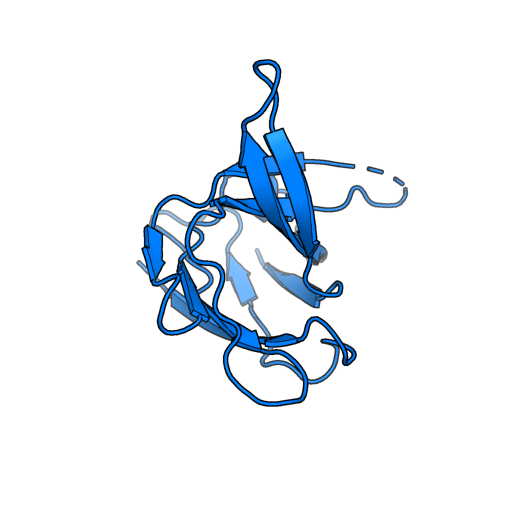Protein 3UH8 (pdb70)

Solvent-accessible surface area: 6724 Å² total; per-residue (Å²): 88,54,108,39,126,5,61,0,8,24,60,83,77,8,126,101,35,46,138,3,110,0,120,60,82,48,146,97,66,4,2,0,34,0,38,0,15,64,118,62,51,87,42,85,1,111,74,26,35,0,21,0,5,17,82,75,110,210,113,22,103,43,66,3,131,60,81,61,18,57,91,0,36,3,84,7,81,12,34,129,71,0,15,130,88,68,18,160,6,60,0,56,0,0,0,31,89,100,132,87,72,60,116,46,88,95,34,35,6,109,54,1,65,3,51,1,70,182

CATH classification: 2.60.40.3350

Organism: NCBI:txid35345

Secondary structure (DSSP, 8-state):
-EEEEEEEESSS-STTS---EEETT-SS-EEEEEEEEETTEE---TT-EEEEEEPPP--EEEE-SEEETTTTEEEEEPPHHHHHS-EEEEEEEEEEEE-SSSEEEEEEPPPEEEEEE-

Radius of gyration: 13.79 Å; Cα contacts (8 Å, |Δi|>4): 291; chains: 1; bounding box: 33×32×41 Å

Sequence (118 aa):
MTEHFITLSTTEPNNNIGIVKLRHADVNSSQAIIVAQIVENGQPKNFEGLQPFFCLMAQEVSEESVVSFDAKNGTLKYVASDNALQFVGRNEAYFSFRKQEGGRWIEQFSTRTFHYIVEK

Foldseek 3Di:
DEEAEWEFEQDDDRAVIDAAEAEQPDPDWYKYKYAYDYPRAGAQLPQWWKWKWWDDDCTDIDTFDDDDNHRRIGIRIQDNVNQVDQFKTKIWMFIWHDDPNDTDTPGITHIDIYHRHD

B-factor: mean 38.16, std 14.84, range [11.94, 120.42]

Nearest PDB structures (foldseek):
  3uh8-assembly1_A  TM=1.009E+00  e=9.555E-26  Lactococcus phage TP901-1
  4v96-assembly1_AH  TM=9.956E-01  e=3.644E-23  Lactococcus phage TP901-1
  4v96-assembly1_AK  TM=9.928E-01  e=2.544E-22  Lactococcus phage TP901-1
  4v96-assembly1_AN  TM=9.852E-01  e=2.143E-22  Lactococcus phage TP901-1
  4v96-assembly1_AE  TM=9.900E-01  e=2.363E-21  Lactococcus phage TP901-1

Structure (mmCIF, N/CA/C/O backbone):
data_3UH8
#
_entry.id   3UH8
#
_cell.length_a   41.060
_cell.length_b   41.060
_cell.length_c   54.780
_cell.angle_alpha   90.00
_cell.angle_beta   90.00
_cell.angle_gamma   120.00
#
_symmetry.space_group_name_H-M   'P 31'
#
loop_
_entity.id
_entity.type
_entity.pdbx_description
1 polymer ORF48
2 water water
#
loop_
_atom_site.group_PDB
_atom_site.id
_atom_site.type_symbol
_atom_site.label_atom_id
_atom_site.label_alt_id
_atom_site.label_comp_id
_atom_site.label_asym_id
_atom_site.label_entity_id
_atom_site.label_seq_id
_atom_site.pdbx_PDB_ins_code
_atom_site.Cartn_x
_atom_site.Cartn_y
_atom_site.Cartn_z
_atom_site.occupancy
_atom_site.B_iso_or_equiv
_atom_site.auth_seq_id
_atom_site.auth_comp_id
_atom_site.auth_asym_id
_atom_site.auth_atom_id
_atom_site.pdbx_PDB_model_num
ATOM 1 N N . MET A 1 1 ? 17.240 3.405 20.329 1.00 31.35 1 MET A N 1
ATOM 2 C CA . MET A 1 1 ? 16.509 4.573 19.858 1.00 31.22 1 MET A CA 1
ATOM 3 C C . MET A 1 1 ? 17.381 5.674 19.284 1.00 34.75 1 MET A C 1
ATOM 4 O O . MET A 1 1 ? 18.577 5.469 19.060 1.00 34.68 1 MET A O 1
ATOM 5 N N . THR A 1 2 ? 16.783 6.856 19.044 1.00 30.56 2 THR A N 1
ATOM 6 C CA . THR A 1 2 ? 17.487 8.012 18.477 1.00 30.05 2 THR A CA 1
ATOM 7 C C . THR A 1 2 ? 17.758 9.113 19.496 1.00 32.69 2 THR A C 1
ATOM 8 O O . THR A 1 2 ? 16.989 9.285 20.444 1.00 32.48 2 THR A O 1
ATOM 12 N N . GLU A 1 3 ? 18.859 9.859 19.290 1.00 28.04 3 GLU A N 1
ATOM 13 C CA . GLU A 1 3 ? 19.274 10.968 20.152 1.00 27.35 3 GLU A CA 1
ATOM 14 C C . GLU A 1 3 ? 19.496 12.252 19.357 1.00 30.72 3 GLU A C 1
ATOM 15 O O . GLU A 1 3 ? 19.978 12.202 18.223 1.00 30.19 3 GLU A O 1
ATOM 21 N N . HIS A 1 4 ? 19.136 13.404 19.956 1.00 26.86 4 HIS A N 1
ATOM 22 C CA . HIS A 1 4 ? 19.268 14.719 19.329 1.00 26.49 4 HIS A CA 1
ATOM 23 C C . HIS A 1 4 ? 20.050 15.682 20.220 1.00 30.45 4 HIS A C 1
ATOM 24 O O . HIS A 1 4 ? 19.525 16.150 21.233 1.00 30.33 4 HIS A O 1
ATOM 31 N N . PHE A 1 5 ? 21.322 15.950 19.856 1.00 26.79 5 PHE A N 1
ATOM 32 C CA . PHE A 1 5 ? 22.206 16.825 20.627 1.00 26.23 5 PHE A CA 1
ATOM 33 C C . PHE A 1 5 ? 22.132 18.296 20.250 1.00 29.37 5 PHE A C 1
ATOM 34 O O . PHE A 1 5 ? 22.317 18.649 19.085 1.00 28.43 5 PHE A O 1
ATOM 42 N N . ILE A 1 6 ? 21.892 19.148 21.263 1.00 26.22 6 ILE A N 1
ATOM 43 C CA . ILE A 1 6 ? 21.804 20.610 21.164 1.00 26.17 6 ILE A CA 1
ATOM 44 C C . ILE A 1 6 ? 22.415 21.281 22.403 1.00 30.98 6 ILE A C 1
ATOM 45 O O . ILE A 1 6 ? 22.444 20.681 23.479 1.00 30.21 6 ILE A O 1
ATOM 50 N N . THR A 1 7 ? 22.886 22.528 22.246 1.00 28.41 7 THR A N 1
ATOM 51 C CA . THR A 1 7 ? 23.456 23.327 23.332 1.00 28.57 7 THR A CA 1
ATOM 52 C C . THR A 1 7 ? 22.460 24.446 23.661 1.00 33.31 7 THR A C 1
ATOM 53 O O . THR A 1 7 ? 22.141 25.256 22.788 1.00 32.65 7 THR A O 1
ATOM 57 N N . LEU A 1 8 ? 21.959 24.476 24.907 1.00 30.42 8 LEU A N 1
ATOM 58 C CA . LEU A 1 8 ? 20.983 25.478 25.335 1.00 30.61 8 LEU A CA 1
ATOM 59 C C . LEU A 1 8 ? 21.543 26.480 26.326 1.00 35.36 8 LEU A C 1
ATOM 60 O O . LEU A 1 8 ? 22.200 26.096 27.294 1.00 34.68 8 LEU A O 1
ATOM 65 N N . SER A 1 9 ? 21.259 27.770 26.085 1.00 32.71 9 SER A N 1
ATOM 66 C CA . SER A 1 9 ? 21.715 28.885 26.907 1.00 33.01 9 SER A CA 1
ATOM 67 C C . SER A 1 9 ? 20.632 29.439 27.839 1.00 37.81 9 SER A C 1
ATOM 68 O O . SER A 1 9 ? 19.440 29.366 27.528 1.00 36.95 9 SER A O 1
ATOM 71 N N . THR A 1 10 ? 21.068 30.003 28.979 1.00 35.35 10 THR A N 1
ATOM 72 C CA . THR A 1 10 ? 20.197 30.628 29.982 1.00 35.72 10 THR A CA 1
ATOM 73 C C . THR A 1 10 ? 20.231 32.151 29.826 1.00 40.58 10 THR A C 1
ATOM 74 O O . THR A 1 10 ? 19.287 32.841 30.216 1.00 39.99 10 THR A O 1
ATOM 78 N N . THR A 1 11 ? 21.335 32.656 29.263 1.00 38.48 11 THR A N 1
ATOM 79 C CA . THR A 1 11 ? 21.576 34.071 29.000 1.00 38.79 11 THR A CA 1
ATOM 80 C C . THR A 1 11 ? 21.163 34.447 27.574 1.00 44.39 11 THR A C 1
ATOM 81 O O . THR A 1 11 ? 20.449 35.429 27.381 1.00 44.26 11 THR A O 1
ATOM 85 N N . GLU A 1 12 ? 21.613 33.686 26.560 1.00 41.62 12 GLU A N 1
ATOM 86 C CA . GLU A 1 12 ? 21.387 33.952 25.130 1.00 41.86 12 GLU A CA 1
ATOM 87 C C . GLU A 1 12 ? 20.144 33.295 24.484 1.00 46.48 12 GLU A C 1
ATOM 88 O O . GLU A 1 12 ? 19.680 32.273 24.971 1.00 46.19 12 GLU A O 1
ATOM 94 N N . PRO A 1 13 ? 19.683 33.787 23.310 1.00 43.63 13 PRO A N 1
ATOM 95 C CA . PRO A 1 13 ? 18.556 33.143 22.628 1.00 43.31 13 PRO A CA 1
ATOM 96 C C . PRO A 1 13 ? 18.916 31.764 22.123 1.00 46.53 13 PRO A C 1
ATOM 97 O O . PRO A 1 13 ? 20.092 31.506 21.796 1.00 46.18 13 PRO A O 1
ATOM 101 N N . ASN A 1 14 ? 17.949 30.821 22.063 1.00 42.52 14 ASN A N 1
ATOM 102 C CA . ASN A 1 14 ? 18.216 29.467 21.596 1.00 42.16 14 ASN A CA 1
ATOM 103 C C . ASN A 1 14 ? 17.689 29.199 20.178 1.00 45.79 14 ASN A C 1
ATOM 104 O O . ASN A 1 14 ? 17.450 28.056 19.827 1.00 45.37 14 ASN A O 1
ATOM 109 N N . ASN A 1 15 ? 17.612 30.256 19.329 1.00 41.94 15 ASN A N 1
ATOM 110 C CA . ASN A 1 15 ? 17.142 30.162 17.935 1.00 41.47 15 ASN A CA 1
ATOM 111 C C . ASN A 1 15 ? 18.194 29.667 16.912 1.00 44.25 15 ASN A C 1
ATOM 112 O O . ASN A 1 15 ? 17.829 29.365 15.772 1.00 43.83 15 ASN A O 1
ATOM 117 N N . ASN A 1 16 ? 19.481 29.604 17.301 1.00 40.22 16 ASN A N 1
ATOM 118 C CA . ASN A 1 16 ? 20.576 29.190 16.416 1.00 39.63 16 ASN A CA 1
ATOM 119 C C . ASN A 1 16 ? 20.962 27.707 16.527 1.00 42.21 16 ASN A C 1
ATOM 120 O O . ASN A 1 16 ? 21.780 27.231 15.735 1.00 41.93 16 ASN A O 1
ATOM 122 N N . ILE A 1 17 ? 20.354 26.978 17.485 1.00 37.64 17 ILE A N 1
ATOM 123 C CA . ILE A 1 17 ? 20.588 25.549 17.766 1.00 36.72 17 ILE A CA 1
ATOM 124 C C . ILE A 1 17 ? 20.309 24.643 16.557 1.00 39.58 17 ILE A C 1
ATOM 125 O O . ILE A 1 17 ? 19.627 25.063 15.617 1.00 39.05 17 ILE A O 1
ATOM 130 N N . GLY A 1 18 ? 20.815 23.409 16.617 1.00 35.63 18 GLY A N 1
ATOM 131 C CA . GLY A 1 18 ? 20.584 22.390 15.597 1.00 34.93 18 GLY A CA 1
ATOM 132 C C . GLY A 1 18 ? 19.114 22.023 15.542 1.00 37.79 18 GLY A C 1
ATOM 133 O O . GLY A 1 18 ? 18.428 22.067 16.568 1.00 37.44 18 GLY A O 1
ATOM 134 N N . ILE A 1 19 ? 18.607 21.714 14.342 1.00 33.27 19 ILE A N 1
ATOM 135 C CA . ILE A 1 19 ? 17.190 21.398 14.161 1.00 32.55 19 ILE A CA 1
ATOM 136 C C . ILE A 1 19 ? 16.834 19.973 14.597 1.00 35.03 19 ILE A C 1
ATOM 137 O O . ILE A 1 19 ? 17.226 19.005 13.943 1.00 34.33 19 ILE A O 1
ATOM 142 N N . VAL A 1 20 ? 16.097 19.864 15.719 1.00 30.93 20 VAL A N 1
ATOM 143 C CA . VAL A 1 20 ? 15.637 18.595 16.288 1.00 30.38 20 VAL A CA 1
ATOM 144 C C . VAL A 1 20 ? 14.362 18.177 15.559 1.00 33.19 20 VAL A C 1
ATOM 145 O O . VAL A 1 20 ? 13.361 18.891 15.622 1.00 32.53 20 VAL A O 1
ATOM 149 N N . LYS A 1 21 ? 14.407 17.029 14.864 1.00 29.48 21 LYS A N 1
ATOM 150 C CA . LYS A 1 21 ? 13.266 16.497 14.118 1.00 29.17 21 LYS A CA 1
ATOM 151 C C . LYS A 1 21 ? 12.820 15.151 14.681 1.00 32.20 21 LYS A C 1
ATOM 152 O O . LYS A 1 21 ? 13.450 14.122 14.420 1.00 32.06 21 LYS A O 1
ATOM 158 N N . LEU A 1 22 ? 11.746 15.172 15.482 1.00 27.80 22 LEU A N 1
ATOM 159 C CA . LEU A 1 22 ? 11.194 13.975 16.117 1.00 27.38 22 LEU A CA 1
ATOM 160 C C . LEU A 1 22 ? 10.094 13.329 15.266 1.00 31.58 22 LEU A C 1
ATOM 161 O O . LEU A 1 22 ? 9.557 13.969 14.360 1.00 30.43 22 LEU A O 1
ATOM 166 N N . ARG A 1 23 ? 9.788 12.049 15.541 1.00 29.37 23 ARG A N 1
ATOM 167 C CA . ARG A 1 23 ? 8.761 11.286 14.831 1.00 29.83 23 ARG A CA 1
ATOM 168 C C . ARG A 1 23 ? 7.599 10.979 15.755 1.00 34.37 23 ARG A C 1
ATOM 169 O O . ARG A 1 23 ? 7.789 10.426 16.839 1.00 33.68 23 ARG A O 1
ATOM 177 N N . HIS A 1 24 ? 6.399 11.368 15.318 1.00 32.11 24 HIS A N 1
ATOM 178 C CA . HIS A 1 24 ? 5.133 11.254 16.036 1.00 32.56 24 HIS A CA 1
ATOM 179 C C . HIS A 1 24 ? 4.744 9.869 16.595 1.00 37.53 24 HIS A C 1
ATOM 180 O O . HIS A 1 24 ? 4.518 9.750 17.803 1.00 37.11 24 HIS A O 1
ATOM 187 N N . ALA A 1 25 ? 4.633 8.847 15.730 1.00 34.86 25 ALA A N 1
ATOM 188 C CA . ALA A 1 25 ? 4.204 7.506 16.141 1.00 35.02 25 ALA A CA 1
ATOM 189 C C . ALA A 1 25 ? 5.339 6.474 16.214 1.00 39.16 25 ALA A C 1
ATOM 190 O O . ALA A 1 25 ? 5.094 5.275 16.038 1.00 39.15 25 ALA A O 1
ATOM 192 N N . ASP A 1 26 ? 6.569 6.938 16.519 1.00 35.27 26 ASP A N 1
ATOM 193 C CA . ASP A 1 26 ? 7.781 6.116 16.611 1.00 34.97 26 ASP A CA 1
ATOM 194 C C . ASP A 1 26 ? 7.651 4.896 17.519 1.00 38.56 26 ASP A C 1
ATOM 195 O O . ASP A 1 26 ? 7.149 4.989 18.640 1.00 38.03 26 ASP A O 1
ATOM 200 N N . VAL A 1 27 ? 8.126 3.753 17.004 1.00 35.22 27 VAL A N 1
ATOM 201 C CA . VAL A 1 27 ? 8.166 2.442 17.652 1.00 34.99 27 VAL A CA 1
ATOM 202 C C . VAL A 1 27 ? 9.235 2.469 18.765 1.00 38.19 27 VAL A C 1
ATOM 203 O O . VAL A 1 27 ? 9.015 1.915 19.847 1.00 38.41 27 VAL A O 1
ATOM 207 N N . ASN A 1 28 ? 10.376 3.134 18.493 1.00 32.96 28 ASN A N 1
ATOM 208 C CA . ASN A 1 28 ? 11.512 3.237 19.408 1.00 31.82 28 ASN A CA 1
ATOM 209 C C . ASN A 1 28 ? 11.623 4.581 20.135 1.00 32.23 28 ASN A C 1
ATOM 210 O O . ASN A 1 28 ? 10.948 5.549 19.759 1.00 31.76 28 ASN A O 1
ATOM 215 N N . SER A 1 29 ? 12.484 4.613 21.184 1.00 26.15 29 SER A N 1
ATOM 216 C CA A SER A 1 29 ? 12.687 5.805 22.002 0.50 25.34 29 SER A CA 1
ATOM 217 C CA B SER A 1 29 ? 12.797 5.756 22.045 0.50 25.39 29 SER A CA 1
ATOM 218 C C . SER A 1 29 ? 13.388 6.932 21.249 1.00 27.93 29 SER A C 1
ATOM 219 O O . SER A 1 29 ? 14.139 6.698 20.302 1.00 27.37 29 SER A O 1
ATOM 224 N N . GLN A 1 30 ? 13.068 8.169 21.642 1.00 22.93 30 GLN A N 1
ATOM 225 C CA . GLN A 1 30 ? 13.585 9.397 21.031 1.00 22.04 30 GLN A CA 1
ATOM 226 C C . GLN A 1 30 ? 13.976 10.336 22.157 1.00 24.77 30 GLN A C 1
ATOM 227 O O . GLN A 1 30 ? 13.140 10.670 22.996 1.00 24.04 30 GLN A O 1
ATOM 233 N N . ALA A 1 31 ? 15.248 10.740 22.199 1.0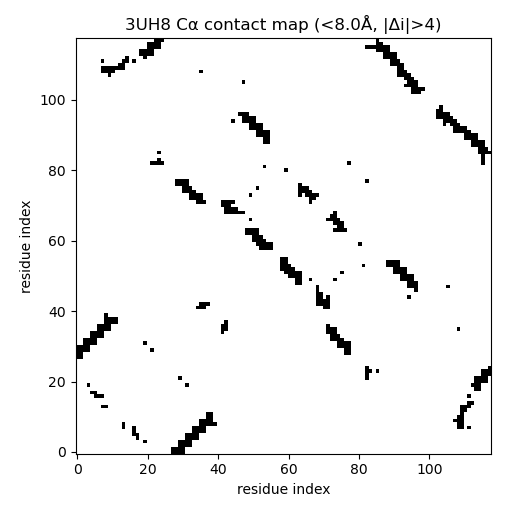0 21.48 31 ALA A N 1
ATOM 234 C CA . ALA A 1 31 ? 15.720 11.600 23.273 1.00 21.18 31 ALA A CA 1
ATOM 235 C C . ALA A 1 31 ? 16.463 12.844 22.824 1.00 25.01 31 ALA A C 1
ATOM 236 O O . ALA A 1 31 ? 17.161 12.819 21.807 1.00 25.10 31 ALA A O 1
ATOM 238 N N . ILE A 1 32 ? 16.301 13.934 23.600 1.00 20.79 32 ILE A N 1
ATOM 239 C CA A ILE A 1 32 ? 16.973 15.217 23.370 0.80 20.34 32 ILE A CA 1
ATOM 240 C CA B ILE A 1 32 ? 16.996 15.190 23.357 0.20 20.41 32 ILE A CA 1
ATOM 241 C C . ILE A 1 32 ? 18.129 15.325 24.378 1.00 23.74 32 ILE A C 1
ATOM 242 O O . ILE A 1 32 ? 17.885 15.381 25.586 1.00 23.00 32 ILE A O 1
ATOM 251 N N . VAL A 1 33 ? 19.368 15.306 23.882 1.00 20.52 33 VAL A N 1
ATOM 252 C CA . VAL A 1 33 ? 20.569 15.418 24.706 1.00 20.71 33 VAL A CA 1
ATOM 253 C C . VAL A 1 33 ? 20.928 16.904 24.692 1.00 24.51 33 VAL A C 1
ATOM 254 O O . VAL A 1 33 ? 21.163 17.467 23.623 1.00 24.03 33 VAL A O 1
ATOM 258 N N . ALA A 1 34 ? 20.878 17.556 25.857 1.00 21.42 34 ALA A N 1
ATOM 259 C CA . ALA A 1 34 ? 21.142 18.992 25.917 1.00 21.62 34 ALA A CA 1
ATOM 260 C C . ALA A 1 34 ? 22.322 19.400 26.787 1.00 26.79 34 ALA A C 1
ATOM 261 O O . ALA A 1 34 ? 22.452 18.930 27.917 1.00 25.74 34 ALA A O 1
ATOM 263 N N . GLN A 1 35 ? 23.176 20.292 26.249 1.00 25.10 35 GLN A N 1
ATOM 264 C CA . GLN A 1 35 ? 24.317 20.875 26.957 1.00 25.57 35 GLN A CA 1
ATOM 265 C C . GLN A 1 35 ? 23.846 22.238 27.494 1.00 30.69 35 GLN A C 1
ATOM 266 O O . GLN A 1 35 ? 23.512 23.122 26.704 1.00 30.19 35 GLN A O 1
ATOM 272 N N . ILE A 1 36 ? 23.727 22.378 28.824 1.00 28.16 36 ILE A N 1
ATOM 273 C CA . ILE A 1 36 ? 23.306 23.621 29.459 1.00 28.33 36 ILE A CA 1
ATOM 274 C C . ILE A 1 36 ? 24.497 24.582 29.491 1.00 34.09 36 ILE A C 1
ATOM 275 O O . ILE A 1 36 ? 25.618 24.204 29.837 1.00 33.80 36 ILE A O 1
ATOM 280 N N . VAL A 1 37 ? 24.234 25.796 29.036 1.00 31.96 37 VAL A N 1
ATOM 281 C CA . VAL A 1 37 ? 25.234 26.836 28.892 1.00 32.35 37 VAL A CA 1
ATOM 282 C C . VAL A 1 37 ? 24.794 28.155 29.530 1.00 38.07 37 VAL A C 1
ATOM 283 O O . VAL A 1 37 ? 23.616 28.509 29.500 1.00 37.69 37 VAL A O 1
ATOM 287 N N . GLU A 1 38 ? 25.753 28.851 30.147 1.00 36.20 38 GLU A N 1
ATOM 288 C CA . GLU A 1 38 ? 25.568 30.166 30.751 1.00 36.86 38 GLU A CA 1
ATOM 289 C C . GLU A 1 38 ? 26.754 30.998 30.276 1.00 42.03 38 GLU A C 1
ATOM 290 O O . GLU A 1 38 ? 27.895 30.707 30.644 1.00 41.73 38 GLU A O 1
ATOM 296 N N . ASN A 1 39 ? 26.483 31.974 29.382 1.00 39.58 39 ASN A N 1
ATOM 297 C CA . ASN A 1 39 ? 27.468 32.855 28.734 1.00 39.91 39 ASN A CA 1
ATOM 298 C C . ASN A 1 39 ? 28.470 32.097 27.830 1.00 44.72 39 ASN A C 1
ATOM 299 O O . ASN A 1 39 ? 29.641 32.477 27.740 1.00 44.37 39 ASN A O 1
ATOM 304 N N . GLY A 1 40 ? 27.989 31.047 27.165 1.00 41.83 40 GLY A N 1
ATOM 305 C CA . GLY A 1 40 ? 28.791 30.233 26.255 1.00 41.89 40 GLY A CA 1
ATOM 306 C C . GLY A 1 40 ? 29.678 29.200 26.921 1.00 46.19 40 GLY A C 1
ATOM 307 O O . GLY A 1 40 ? 30.575 28.651 26.275 1.00 45.98 40 GLY A O 1
ATOM 308 N N . GLN A 1 41 ? 29.436 28.924 28.215 1.00 42.92 41 GLN A N 1
ATOM 309 C CA . GLN A 1 41 ? 30.195 27.942 28.991 1.00 42.54 41 GLN A CA 1
ATOM 310 C C . GLN A 1 41 ? 29.263 27.035 29.802 1.00 45.54 41 GLN A C 1
ATOM 311 O O . GLN A 1 41 ? 28.200 27.506 30.214 1.00 44.98 41 GLN A O 1
ATOM 313 N N . PRO A 1 42 ? 29.623 25.741 30.033 1.00 41.55 42 PRO A N 1
ATOM 314 C CA . PRO A 1 42 ? 28.719 24.840 30.775 1.00 41.19 42 PRO A CA 1
ATOM 315 C C . PRO A 1 42 ? 28.205 25.368 32.108 1.00 44.45 42 PRO A C 1
ATOM 316 O O . PRO A 1 42 ? 28.935 26.050 32.833 1.00 44.06 42 PRO A O 1
ATOM 320 N N . LYS A 1 43 ? 26.932 25.067 32.406 1.00 40.38 43 LYS A N 1
ATOM 321 C CA . LYS A 1 43 ? 26.268 25.494 33.632 1.00 39.97 43 LYS A CA 1
ATOM 322 C C . LYS A 1 43 ? 26.115 24.355 34.619 1.00 43.11 43 LYS A C 1
ATOM 323 O O . LYS A 1 43 ? 25.482 23.335 34.317 1.00 42.63 43 LYS A O 1
ATOM 329 N N . ASN A 1 44 ? 26.695 24.540 35.805 1.00 38.98 44 ASN A N 1
ATOM 330 C CA . ASN A 1 44 ? 26.601 23.604 36.912 1.00 38.35 44 ASN A CA 1
ATOM 331 C C . ASN A 1 44 ? 25.203 23.729 37.508 1.00 40.84 44 ASN A C 1
ATOM 332 O O . ASN A 1 44 ? 24.775 24.843 37.843 1.00 40.77 44 ASN A O 1
ATOM 337 N N . PHE A 1 45 ? 24.468 22.622 37.624 1.00 35.94 45 PHE A N 1
ATOM 338 C CA . PHE A 1 45 ? 23.151 22.649 38.246 1.00 35.17 45 PHE A CA 1
ATOM 339 C C . PHE A 1 45 ? 23.076 21.594 39.349 1.00 38.85 45 PHE A C 1
ATOM 340 O O . PHE A 1 45 ? 22.051 20.943 39.550 1.00 38.37 45 PHE A O 1
ATOM 348 N N . GLU A 1 46 ? 24.198 21.472 40.101 1.00 36.45 46 GLU A N 1
ATOM 349 C CA . GLU A 1 46 ? 24.382 20.553 41.230 1.00 36.23 46 GLU A CA 1
ATOM 350 C C . GLU A 1 46 ? 23.383 20.893 42.321 1.00 39.38 46 GLU A C 1
ATOM 351 O O . GLU A 1 46 ? 23.245 22.060 42.704 1.00 39.05 46 GLU A O 1
ATOM 357 N N . GLY A 1 47 ? 22.665 19.872 42.772 1.00 35.53 47 GLY A N 1
ATOM 358 C CA . GLY A 1 47 ? 21.627 20.010 43.782 1.00 35.22 47 GLY A CA 1
ATOM 359 C C . GLY A 1 47 ? 20.294 20.448 43.208 1.00 38.55 47 GLY A C 1
ATOM 360 O O . GLY A 1 47 ? 19.346 20.676 43.963 1.00 38.30 47 GLY A O 1
ATOM 361 N N . LEU A 1 48 ? 20.211 20.576 41.866 1.00 34.42 48 LEU A N 1
ATOM 362 C CA . LEU A 1 48 ? 18.992 20.969 41.160 1.00 33.78 48 LEU A CA 1
ATOM 363 C C . LEU A 1 48 ? 18.524 19.876 40.211 1.00 36.54 48 LEU A C 1
ATOM 364 O O . LEU A 1 48 ? 19.341 19.170 39.611 1.00 36.63 48 LEU A O 1
ATOM 369 N N . GLN A 1 49 ? 17.198 19.748 40.080 1.00 31.62 49 GLN A N 1
ATOM 370 C CA . GLN A 1 49 ? 16.527 18.767 39.236 1.00 30.55 49 GLN A CA 1
ATOM 371 C C . GLN A 1 49 ? 15.993 19.432 37.958 1.00 32.80 49 GLN A C 1
ATOM 372 O O . GLN A 1 49 ? 15.212 20.383 38.054 1.00 32.18 49 GLN A O 1
ATOM 378 N N . PRO A 1 50 ? 16.401 18.959 36.756 1.00 28.39 50 PRO A N 1
ATOM 379 C CA . PRO A 1 50 ? 15.880 19.569 35.522 1.00 27.64 50 PRO A CA 1
ATOM 380 C C . PRO A 1 50 ? 14.468 19.104 35.179 1.00 30.66 50 PRO A C 1
ATOM 381 O O . PRO A 1 50 ? 14.113 17.948 35.412 1.00 29.93 50 PRO A O 1
ATOM 385 N N . PHE A 1 51 ? 13.665 20.020 34.630 1.00 26.92 51 PHE A N 1
ATOM 386 C CA . PHE A 1 51 ? 12.286 19.755 34.236 1.00 26.46 51 PHE A CA 1
ATOM 387 C C . PHE A 1 51 ? 12.033 20.174 32.801 1.00 30.05 51 PHE A C 1
ATOM 388 O O . PHE A 1 51 ? 12.432 21.267 32.396 1.00 29.65 51 PHE A O 1
ATOM 396 N N . PHE A 1 52 ? 11.373 19.301 32.031 1.00 26.50 52 PHE A N 1
ATOM 397 C CA . PHE A 1 52 ? 11.009 19.586 30.649 1.00 26.16 52 PHE A CA 1
ATOM 398 C C . PHE A 1 52 ? 9.660 20.295 30.673 1.00 30.95 52 PHE A C 1
ATOM 399 O O . PHE A 1 52 ? 8.655 19.696 31.064 1.00 30.21 52 PHE A O 1
ATOM 407 N N . CYS A 1 53 ? 9.648 21.578 30.289 1.00 28.63 53 CYS A N 1
ATOM 408 C CA . CYS A 1 53 ? 8.428 22.375 30.266 1.00 29.24 53 CYS A CA 1
ATOM 409 C C . CYS A 1 53 ? 8.007 22.652 28.827 1.00 34.34 53 CYS A C 1
ATOM 410 O O . CYS A 1 53 ? 8.594 23.507 28.163 1.00 33.75 53 CYS A O 1
ATOM 413 N N . LEU A 1 54 ? 7.027 21.877 28.333 1.00 32.12 54 LEU A N 1
ATOM 414 C CA . LEU A 1 54 ? 6.487 22.042 26.986 1.00 32.54 54 LEU A CA 1
ATOM 415 C C . LEU A 1 54 ? 5.460 23.154 27.034 1.00 38.30 54 LEU A C 1
ATOM 416 O O . LEU A 1 54 ? 4.580 23.153 27.908 1.00 38.42 54 LEU A O 1
ATOM 421 N N . MET A 1 55 ? 5.531 24.114 26.116 1.00 36.08 55 MET A N 1
ATOM 422 C CA . MET A 1 55 ? 4.605 25.217 26.117 1.00 36.42 55 MET A CA 1
ATOM 423 C C . MET A 1 55 ? 3.333 24.977 25.301 1.00 41.54 55 MET A C 1
ATOM 424 O O . MET A 1 55 ? 3.384 24.392 24.220 1.00 40.55 55 MET A O 1
ATOM 429 N N . ALA A 1 56 ? 2.212 25.367 25.904 1.00 39.95 56 ALA A N 1
ATOM 430 C CA . ALA A 1 56 ? 0.901 25.278 25.253 1.00 40.63 56 ALA A CA 1
ATOM 431 C C . ALA A 1 56 ? 0.808 26.399 24.230 1.00 46.57 56 ALA A C 1
ATOM 432 O O . ALA A 1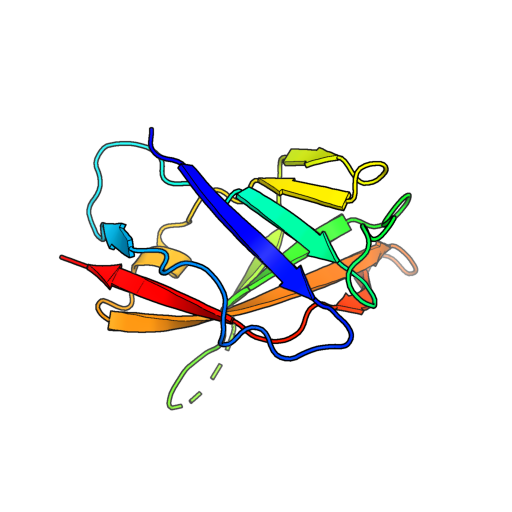 56 ? 1.132 27.556 24.523 1.00 46.44 56 ALA A O 1
ATOM 434 N N . GLN A 1 57 ? 0.377 26.044 23.018 1.00 44.59 57 GLN A N 1
ATOM 435 C CA . GLN A 1 57 ? 0.177 27.007 21.942 1.00 45.09 57 GLN A CA 1
ATOM 436 C C . GLN A 1 57 ? -1.285 27.439 21.928 1.00 49.77 57 GLN A C 1
ATOM 437 O O . GLN A 1 57 ? -2.157 26.730 22.438 1.00 49.38 57 GLN A O 1
ATOM 443 N N . GLU A 1 58 ? -1.528 28.627 21.384 1.00 46.91 58 GLU A N 1
ATOM 444 C CA . GLU A 1 58 ? -2.819 29.293 21.284 1.00 85.66 58 GLU A CA 1
ATOM 445 C C . GLU A 1 58 ? -3.832 28.584 20.372 1.00 117.62 58 GLU A C 1
ATOM 446 O O . GLU A 1 58 ? -3.719 28.601 19.147 1.00 79.99 58 GLU A O 1
ATOM 452 N N . VAL A 1 64 ? 0.253 24.040 29.272 1.00 36.35 64 VAL A N 1
ATOM 453 C CA . VAL A 1 64 ? 1.650 23.766 29.595 1.00 36.05 64 VAL A CA 1
ATOM 454 C C . VAL A 1 64 ? 1.811 22.378 30.191 1.00 39.48 64 VAL A C 1
ATOM 455 O O . VAL A 1 64 ? 0.963 21.945 30.972 1.00 39.56 64 VAL A O 1
ATOM 457 N N . SER A 1 65 ? 2.902 21.685 29.829 1.00 35.41 65 SER A N 1
ATOM 458 C CA . SER A 1 65 ? 3.182 20.332 30.321 1.00 34.77 65 SER A CA 1
ATOM 459 C C . SER A 1 65 ? 4.577 20.229 30.939 1.00 36.44 65 SER A C 1
ATOM 460 O O . SER A 1 65 ? 5.570 20.513 30.269 1.00 36.15 65 SER A O 1
ATOM 463 N N . GLU A 1 66 ? 4.634 19.822 32.219 1.00 31.22 66 GLU A N 1
ATOM 464 C CA . GLU A 1 66 ? 5.884 19.672 32.963 1.00 30.02 66 GLU A CA 1
ATOM 465 C C . GLU A 1 66 ? 6.194 18.218 33.235 1.00 31.55 66 GLU A C 1
ATOM 466 O O . GLU A 1 66 ? 5.336 17.482 33.728 1.00 31.14 66 GLU A O 1
ATOM 472 N N . GLU A 1 67 ? 7.432 17.813 32.932 1.00 26.60 67 GLU A N 1
ATOM 473 C CA . GLU A 1 67 ? 7.911 16.446 33.129 1.00 25.61 67 GLU A CA 1
ATOM 474 C C . GLU A 1 67 ? 9.324 16.470 33.682 1.00 28.83 67 GLU A C 1
ATOM 475 O O . GLU A 1 67 ? 10.175 17.194 33.161 1.00 27.88 67 GLU A O 1
ATOM 481 N N . SER A 1 68 ? 9.578 15.668 34.727 1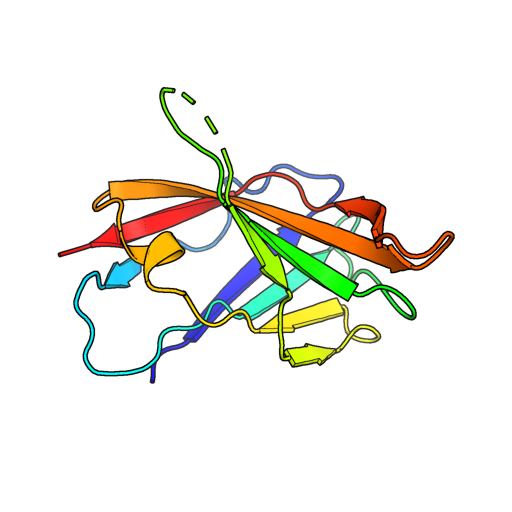.00 25.33 68 SER A N 1
ATOM 482 C CA . SER A 1 68 ? 10.905 15.563 35.330 1.00 25.13 68 SER A CA 1
ATOM 483 C C . SER A 1 68 ? 11.836 14.784 34.405 1.00 29.03 68 SER A C 1
ATOM 484 O O . SER A 1 68 ? 11.447 13.733 33.884 1.00 28.74 68 SER A O 1
ATOM 487 N N . VAL A 1 69 ? 13.044 15.323 34.174 1.00 25.23 69 VAL A N 1
ATOM 488 C CA . VAL A 1 69 ? 14.075 14.709 33.331 1.00 25.02 69 VAL A CA 1
ATOM 489 C C . VAL A 1 69 ? 14.744 13.600 34.158 1.00 28.23 69 VAL A C 1
ATOM 490 O O . VAL A 1 69 ? 15.150 13.842 35.298 1.00 27.13 69 VAL A O 1
ATOM 494 N N . VAL A 1 70 ? 14.817 12.382 33.596 1.00 24.95 70 VAL A N 1
ATOM 495 C CA . VAL A 1 70 ? 15.368 11.212 34.284 1.00 24.73 70 VAL A CA 1
ATOM 496 C C . VAL A 1 70 ? 16.896 11.246 34.412 1.00 28.28 70 VAL A C 1
ATOM 497 O O . VAL A 1 70 ? 17.392 11.234 35.535 1.00 27.88 70 VAL A O 1
ATOM 501 N N . SER A 1 71 ? 17.633 11.304 33.288 1.00 24.85 71 SER A N 1
ATOM 502 C CA . SER A 1 71 ? 19.102 11.287 33.292 1.00 24.48 71 SER A CA 1
ATOM 503 C C . SER A 1 71 ? 19.741 12.654 33.068 1.00 28.14 71 SER A C 1
ATOM 504 O O . SER A 1 71 ? 19.347 13.381 32.153 1.00 27.64 71 SER A O 1
ATOM 507 N N . PHE A 1 72 ? 20.743 12.989 33.906 1.00 24.60 72 PHE A N 1
ATOM 508 C CA . PHE A 1 72 ? 21.479 14.254 33.847 1.00 24.34 72 PHE A CA 1
ATOM 509 C C . PHE A 1 72 ? 22.823 14.203 34.560 1.00 29.00 72 PHE A C 1
ATOM 510 O O . PHE A 1 72 ? 22.973 13.519 35.571 1.00 29.01 72 PHE A O 1
ATOM 518 N N . ASP A 1 73 ? 23.792 14.953 34.025 1.00 26.13 73 ASP A N 1
ATOM 519 C CA . ASP A 1 73 ? 25.120 15.131 34.595 1.00 26.28 73 ASP A CA 1
ATOM 520 C C . ASP A 1 73 ? 25.187 16.620 34.944 1.00 30.51 73 ASP A C 1
ATOM 521 O O . ASP A 1 73 ? 25.548 17.445 34.101 1.00 30.07 73 ASP A O 1
ATOM 526 N N . ALA A 1 74 ? 24.753 16.954 36.177 1.00 27.44 74 ALA A N 1
ATOM 527 C CA . ALA A 1 74 ? 24.692 18.319 36.716 1.00 27.65 74 ALA A CA 1
ATOM 528 C C . ALA A 1 74 ? 26.047 19.032 36.710 1.00 32.48 74 ALA A C 1
ATOM 529 O O . ALA A 1 74 ? 26.099 20.234 36.439 1.00 32.19 74 ALA A O 1
ATOM 531 N N . LYS A 1 75 ? 27.138 18.282 36.974 1.00 29.67 75 LYS A N 1
ATOM 532 C CA . LYS A 1 75 ? 28.515 18.777 36.996 1.00 29.64 75 LYS A CA 1
ATOM 533 C C . LYS A 1 75 ? 28.992 19.249 35.615 1.00 33.05 75 LYS A C 1
ATOM 534 O O . LYS A 1 75 ? 29.538 20.348 35.510 1.00 32.43 75 LYS A O 1
ATOM 536 N N . ASN A 1 76 ? 28.776 18.426 34.563 1.00 29.55 76 ASN A N 1
ATOM 537 C CA . ASN A 1 76 ? 29.172 18.744 33.185 1.00 29.28 76 ASN A CA 1
ATOM 538 C C . ASN A 1 76 ? 28.121 19.571 32.425 1.00 32.53 76 ASN A C 1
ATOM 539 O O . ASN A 1 76 ? 28.344 19.949 31.270 1.00 32.01 76 ASN A O 1
ATOM 544 N N . GLY A 1 77 ? 27.001 19.851 33.091 1.00 28.56 77 GLY A N 1
ATOM 545 C CA . GLY A 1 77 ? 25.898 20.630 32.547 1.00 28.13 77 GLY A CA 1
ATOM 546 C C . GLY A 1 77 ? 25.140 19.962 31.420 1.00 30.89 77 GLY A C 1
ATOM 547 O O . GLY A 1 77 ? 24.686 20.646 30.500 1.00 30.81 77 GLY A O 1
ATOM 548 N N . THR A 1 78 ? 24.994 18.623 31.478 1.00 25.72 78 THR A N 1
ATOM 549 C CA . THR A 1 78 ? 24.275 17.871 30.447 1.00 24.77 78 THR A CA 1
ATOM 550 C C . THR A 1 78 ? 23.040 17.167 30.978 1.00 27.25 78 THR A C 1
ATOM 551 O O . THR A 1 78 ? 22.973 16.825 32.160 1.00 26.83 78 THR A O 1
ATOM 555 N N . LEU A 1 79 ? 22.064 16.945 30.089 1.00 22.70 79 LEU A N 1
ATOM 556 C CA . LEU A 1 79 ? 20.827 16.236 30.400 1.00 21.99 79 LEU A CA 1
ATOM 557 C C . LEU A 1 79 ? 20.331 15.425 29.206 1.00 25.14 79 LEU A C 1
ATOM 558 O O . LEU A 1 79 ? 20.611 15.773 28.055 1.00 24.92 79 LEU A O 1
ATOM 563 N N . LYS A 1 80 ? 19.568 14.367 29.488 1.00 20.46 80 LYS A N 1
ATOM 564 C CA . LYS A 1 80 ? 18.967 13.514 28.476 1.00 19.80 80 LYS A CA 1
ATOM 565 C C . LYS A 1 80 ? 17.476 13.399 28.780 1.00 22.14 80 LYS A C 1
ATOM 566 O O . LYS A 1 80 ? 17.100 12.820 29.801 1.00 21.76 80 LYS A O 1
ATOM 572 N N . TYR A 1 81 ? 16.634 13.993 27.920 1.00 17.02 81 TYR A N 1
ATOM 573 C CA . TYR A 1 81 ? 15.182 13.935 28.078 1.00 16.02 81 TYR A CA 1
ATOM 574 C C . TYR A 1 81 ? 14.579 13.009 27.021 1.00 18.39 81 TYR A C 1
ATOM 575 O O . TYR A 1 81 ? 14.778 13.242 25.833 1.00 17.13 81 TYR A O 1
ATOM 584 N N . VAL A 1 82 ? 13.821 11.992 27.456 1.00 15.47 82 VAL A N 1
ATOM 585 C CA . VAL A 1 82 ? 13.148 11.053 26.550 1.00 15.56 82 VAL A CA 1
ATOM 586 C C . VAL A 1 82 ? 11.790 11.654 26.185 1.00 19.67 82 VAL A C 1
ATOM 587 O O . VAL A 1 82 ? 10.975 11.903 27.078 1.00 18.87 82 VAL A O 1
ATOM 591 N N . ALA A 1 83 ? 11.569 11.924 24.881 1.00 16.80 83 ALA A N 1
ATOM 592 C CA . ALA A 1 83 ? 10.327 12.513 24.374 1.00 16.87 83 ALA A CA 1
ATOM 593 C C . ALA A 1 83 ? 9.117 11.663 24.741 1.00 21.12 83 ALA A C 1
ATOM 594 O O . ALA A 1 83 ? 9.031 10.494 24.357 1.00 20.11 83 ALA A O 1
ATOM 596 N N . SER A 1 84 ? 8.220 12.249 25.549 1.00 18.85 84 SER A N 1
ATOM 597 C CA . SER A 1 84 ? 6.980 11.621 26.004 1.00 19.09 84 SER A CA 1
ATOM 598 C C . SER A 1 84 ? 5.962 11.659 24.867 1.00 24.32 84 SER A C 1
ATOM 599 O O . SER A 1 84 ? 6.200 12.326 23.857 1.00 24.60 84 SER A O 1
ATOM 602 N N . ASP A 1 85 ? 4.814 10.981 25.039 1.00 21.42 85 ASP A N 1
ATOM 603 C CA . ASP A 1 85 ? 3.738 11.005 24.049 1.00 21.53 85 ASP A CA 1
ATOM 604 C C . ASP A 1 85 ? 3.172 12.430 23.922 1.00 25.78 85 ASP A C 1
ATOM 605 O O . ASP A 1 85 ? 2.780 12.831 22.828 1.00 25.69 85 ASP A O 1
ATOM 610 N N . ASN A 1 86 ? 3.192 13.204 25.033 1.00 22.14 86 ASN A N 1
ATOM 611 C CA . ASN A 1 86 ? 2.736 14.596 25.095 1.00 22.38 86 ASN A 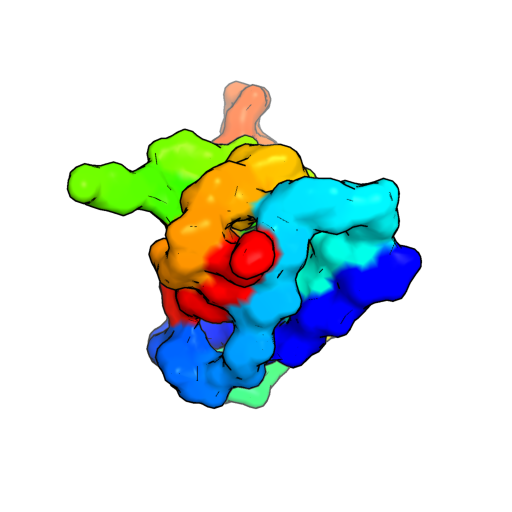CA 1
ATOM 612 C C . ASN A 1 86 ? 3.656 15.503 24.274 1.00 26.58 86 ASN A C 1
ATOM 613 O O . ASN A 1 86 ? 3.167 16.368 23.543 1.00 26.10 86 ASN A O 1
ATOM 618 N N . ALA A 1 87 ? 4.983 15.288 24.379 1.00 22.92 87 ALA A N 1
ATOM 619 C CA . ALA A 1 87 ? 5.992 16.046 23.639 1.00 22.87 87 ALA A CA 1
ATOM 620 C C . ALA A 1 87 ? 5.946 15.780 22.126 1.00 27.20 87 ALA A C 1
ATOM 621 O O . ALA A 1 87 ? 6.388 16.625 21.348 1.00 27.07 87 ALA A O 1
ATOM 623 N N . LEU A 1 88 ? 5.406 14.618 21.715 1.00 24.04 88 LEU A N 1
ATOM 624 C CA . LEU A 1 88 ? 5.310 14.193 20.314 1.00 24.24 88 LEU A CA 1
ATOM 625 C C . LEU A 1 88 ? 3.932 14.407 19.683 1.00 29.26 88 LEU A C 1
ATOM 626 O O . LEU A 1 88 ? 3.789 14.236 18.470 1.00 29.12 88 LEU A O 1
ATOM 631 N N . GLN A 1 89 ? 2.923 14.787 20.481 1.00 26.02 89 GLN A N 1
ATOM 632 C CA . GLN A 1 89 ? 1.547 14.943 20.033 1.00 25.91 89 GLN A CA 1
ATOM 633 C C . GLN A 1 89 ? 1.311 15.994 18.954 1.00 29.43 89 GLN A C 1
ATOM 634 O O . GLN A 1 89 ? 0.642 15.681 17.979 1.00 28.72 89 GLN A O 1
ATOM 640 N N . PHE A 1 90 ? 1.819 17.223 19.155 1.00 25.86 90 PHE A N 1
ATOM 641 C CA . PHE A 1 90 ? 1.633 18.271 18.149 1.00 25.36 90 PHE A CA 1
ATOM 642 C C . PHE A 1 90 ? 2.572 18.084 16.961 1.00 28.81 90 PHE A C 1
ATOM 643 O O . PHE A 1 90 ? 3.774 18.357 17.060 1.00 28.12 90 PHE A O 1
ATOM 651 N N . VAL A 1 91 ? 2.015 17.606 15.831 1.00 25.51 91 VAL A N 1
ATOM 652 C CA . VAL A 1 91 ? 2.767 17.393 14.598 1.00 25.43 91 VAL A CA 1
ATOM 653 C C . VAL A 1 91 ? 3.002 18.762 13.966 1.00 30.13 91 VAL A C 1
ATOM 654 O O . VAL A 1 91 ? 2.083 19.374 13.429 1.00 30.09 91 VAL A O 1
ATOM 658 N N . GLY A 1 92 ? 4.224 19.245 14.115 1.00 27.15 92 GLY A N 1
ATOM 659 C CA . GLY A 1 92 ? 4.649 20.548 13.626 1.00 27.07 92 GLY A CA 1
ATOM 660 C C . GLY A 1 92 ? 5.687 21.167 14.534 1.00 31.10 92 GLY A C 1
ATOM 661 O O . GLY A 1 92 ? 6.440 20.448 15.198 1.00 30.69 92 GLY A O 1
ATOM 662 N N . ARG A 1 93 ? 5.731 22.508 14.571 1.00 27.38 93 ARG A N 1
ATOM 663 C CA . ARG A 1 93 ? 6.702 23.218 15.393 1.00 27.12 93 ARG A CA 1
ATOM 664 C C . ARG A 1 93 ? 6.266 23.360 16.849 1.00 29.90 93 ARG A C 1
ATOM 665 O O . ARG A 1 93 ? 5.212 23.929 17.141 1.00 29.30 93 ARG A O 1
ATOM 673 N N . ASN A 1 94 ? 7.099 22.832 17.757 1.00 25.58 94 ASN A N 1
ATOM 674 C CA . ASN A 1 94 ? 6.883 22.868 19.200 1.00 25.03 94 ASN A CA 1
ATOM 675 C C . ASN A 1 94 ? 7.875 23.806 19.872 1.00 28.36 94 ASN A C 1
ATOM 676 O O . ASN A 1 94 ? 9.005 23.944 19.403 1.00 27.91 94 ASN A O 1
ATOM 681 N N . GLU A 1 95 ? 7.453 24.434 20.978 1.00 24.47 95 GLU A N 1
ATOM 682 C CA . GLU A 1 95 ? 8.274 25.350 21.767 1.00 24.13 95 GLU A CA 1
ATOM 683 C C . GLU A 1 95 ? 8.345 24.837 23.204 1.00 27.87 95 GLU A C 1
ATOM 684 O O . GLU A 1 95 ? 7.308 24.546 23.804 1.00 27.39 95 GLU A O 1
ATOM 690 N N . ALA A 1 96 ? 9.571 24.705 23.742 1.00 24.68 96 ALA A N 1
ATOM 691 C CA . ALA A 1 96 ? 9.809 24.207 25.101 1.00 24.44 96 ALA A CA 1
ATOM 692 C C . ALA A 1 96 ? 11.022 24.860 25.767 1.00 28.02 96 ALA A C 1
ATOM 693 O O . ALA A 1 96 ? 11.771 25.582 25.108 1.00 27.39 96 ALA A O 1
ATOM 695 N N . TYR A 1 97 ? 11.205 24.607 27.080 1.00 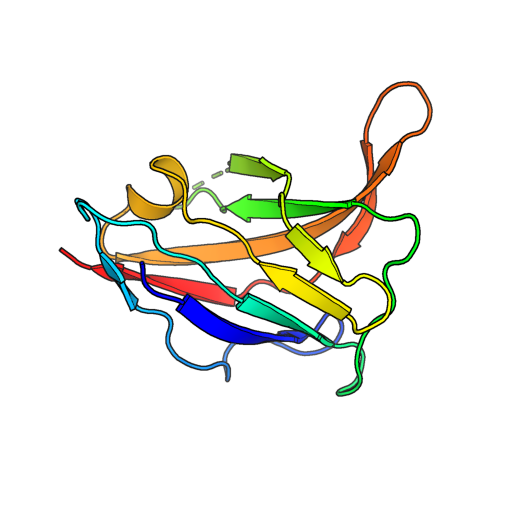24.47 97 TYR A N 1
ATOM 696 C CA . TYR A 1 97 ? 12.326 25.107 27.880 1.00 24.05 97 TYR A CA 1
ATOM 697 C C . TYR A 1 97 ? 12.625 24.180 29.070 1.00 27.50 97 TYR A C 1
ATOM 698 O O . TYR A 1 97 ? 11.755 23.416 29.489 1.00 26.75 97 TYR A O 1
ATOM 707 N N . PHE A 1 98 ? 13.850 24.264 29.618 1.00 24.23 98 PHE A N 1
ATOM 708 C CA . PHE A 1 98 ? 14.253 23.473 30.778 1.00 23.92 98 PHE A CA 1
ATOM 709 C C . PHE A 1 98 ? 14.331 24.333 32.028 1.00 28.53 98 PHE A C 1
ATOM 710 O O . PHE A 1 98 ? 14.997 25.366 32.021 1.00 28.05 98 PHE A O 1
ATOM 718 N N . SER A 1 99 ? 13.630 23.911 33.089 1.00 26.18 99 SER A N 1
ATOM 719 C CA . SER A 1 99 ? 13.578 24.586 34.384 1.00 26.56 99 SER A CA 1
ATOM 720 C C . SER A 1 99 ? 14.299 23.729 35.428 1.00 31.88 99 SER A C 1
ATOM 721 O O . SER A 1 99 ? 14.054 22.525 35.509 1.00 31.67 99 SER A O 1
ATOM 724 N N . PHE A 1 100 ? 15.198 24.349 36.208 1.00 29.31 100 PHE A N 1
ATOM 725 C CA . PHE A 1 100 ? 16.001 23.668 37.227 1.00 29.36 100 PHE A CA 1
ATOM 726 C C . PHE A 1 100 ? 15.472 24.023 38.600 1.00 35.39 100 PHE A C 1
ATOM 727 O O . PHE A 1 100 ? 15.401 25.203 38.952 1.00 35.11 100 PHE A O 1
ATOM 735 N N . 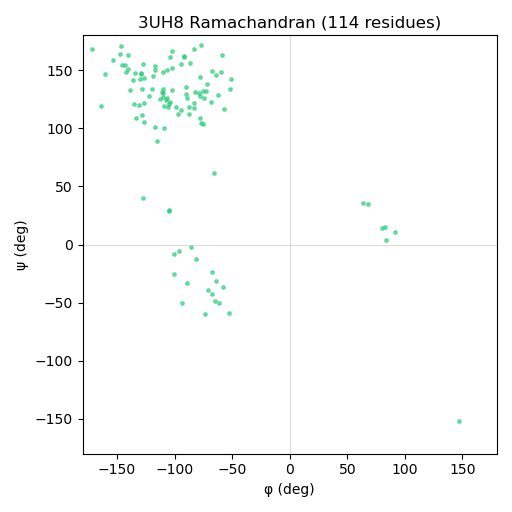ARG A 1 101 ? 15.010 22.998 39.341 1.00 33.66 101 ARG A N 1
ATOM 736 C CA . ARG A 1 101 ? 14.327 23.180 40.621 1.00 34.18 101 ARG A CA 1
ATOM 737 C C . ARG A 1 101 ? 14.881 22.382 41.799 1.00 41.21 101 ARG A C 1
ATOM 738 O O . ARG A 1 101 ? 15.492 21.328 41.618 1.00 40.64 101 ARG A O 1
ATOM 746 N N . LYS A 1 102 ? 14.628 22.891 43.022 1.00 40.31 102 LYS A N 1
ATOM 747 C CA . LYS A 1 102 ? 14.980 22.241 44.286 1.00 41.23 102 LYS A CA 1
ATOM 748 C C . LYS A 1 102 ? 13.753 22.187 45.211 1.00 47.26 102 LYS A C 1
ATOM 749 O O . LYS A 1 102 ? 12.908 23.087 45.166 1.00 46.96 102 LYS A O 1
ATOM 755 N N . GLN A 1 103 ? 13.657 21.138 46.038 1.00 45.49 103 GLN A N 1
ATOM 756 C CA . GLN A 1 103 ? 12.538 20.912 46.939 1.00 46.18 103 GLN A CA 1
ATOM 757 C C . GLN A 1 103 ? 12.676 21.517 48.311 1.00 52.08 103 GLN A C 1
ATOM 758 O O . GLN A 1 103 ? 13.689 21.340 48.995 1.00 51.63 103 GLN A O 1
ATOM 764 N N . GLU A 1 104 ? 11.625 22.251 48.702 1.00 50.36 104 GLU A N 1
ATOM 765 C CA . GLU A 1 104 ? 11.541 22.968 49.973 1.00 50.97 104 GLU A CA 1
ATOM 766 C C . GLU A 1 104 ? 10.077 23.348 50.237 1.00 55.78 104 GLU A C 1
ATOM 767 O O . GLU A 1 104 ? 9.472 24.086 49.463 1.00 55.50 104 GLU A O 1
ATOM 773 N N . GLY A 1 105 ? 9.544 22.836 51.345 1.00 52.76 105 GLY A N 1
ATOM 774 C CA . GLY A 1 105 ? 8.156 23.025 51.749 1.00 52.58 105 GLY A CA 1
ATOM 775 C C . GLY A 1 105 ? 7.261 21.919 51.214 1.00 56.08 105 GLY A C 1
ATOM 776 O O . GLY A 1 105 ? 6.037 22.021 51.271 1.00 55.71 105 GLY A O 1
ATOM 777 N N . GLY A 1 106 ? 7.890 20.867 50.678 1.00 52.17 106 GLY A N 1
ATOM 778 C CA . GLY A 1 106 ? 7.212 19.735 50.052 1.00 51.80 106 GLY A CA 1
ATOM 779 C C . GLY A 1 106 ? 6.815 19.963 48.606 1.00 54.99 106 GLY A C 1
ATOM 780 O O . GLY A 1 106 ? 6.005 19.221 48.050 1.00 54.56 106 GLY A O 1
ATOM 781 N N . ARG A 1 107 ? 7.385 21.016 47.988 1.00 50.90 107 ARG A N 1
ATOM 782 C CA . ARG A 1 107 ? 7.120 21.401 46.606 1.00 50.53 107 ARG A CA 1
ATOM 783 C C . ARG A 1 107 ? 8.394 21.898 45.913 1.00 53.34 107 ARG A C 1
ATOM 784 O O . ARG A 1 107 ? 9.251 22.514 46.552 1.00 52.82 107 ARG A O 1
ATOM 786 N N . TRP A 1 108 ? 8.486 21.659 44.596 1.00 48.99 108 TRP A N 1
ATOM 787 C CA . TRP A 1 108 ? 9.620 22.063 43.766 1.00 48.32 108 TRP A CA 1
ATOM 788 C C . TRP A 1 108 ? 9.631 23.571 43.552 1.00 51.01 108 TRP A C 1
ATOM 789 O O . TRP A 1 108 ? 8.572 24.172 43.356 1.00 50.81 108 TRP A O 1
ATOM 800 N N . ILE A 1 109 ? 10.825 24.182 43.622 1.00 46.64 109 ILE A N 1
ATOM 801 C CA . ILE A 1 109 ? 11.017 25.622 43.445 1.00 46.01 109 ILE A CA 1
ATOM 802 C C . ILE A 1 109 ? 12.138 25.902 42.455 1.00 48.50 109 ILE A C 1
ATOM 803 O O . ILE A 1 109 ? 13.275 25.488 42.685 1.00 48.14 109 ILE A O 1
ATOM 805 N N . GLU A 1 110 ? 11.814 26.599 41.350 1.00 43.68 110 GLU A N 1
ATOM 806 C CA . GLU A 1 110 ? 12.765 26.939 40.294 1.00 42.98 110 GLU A CA 1
ATOM 807 C C . GLU A 1 110 ? 13.820 27.943 40.743 1.00 46.19 110 GLU A C 1
ATOM 808 O O . GLU A 1 110 ? 13.485 29.052 41.165 1.00 45.80 110 GLU A O 1
ATOM 814 N N . GLN A 1 111 ? 15.096 27.551 40.616 1.00 42.55 111 GLN A N 1
ATOM 815 C CA . GLN A 1 111 ? 16.245 28.391 40.945 1.00 42.04 111 GLN A CA 1
ATOM 816 C C . GLN A 1 111 ? 16.669 29.203 39.726 1.00 44.94 111 GLN A C 1
ATOM 817 O O . GLN A 1 111 ? 17.117 30.340 39.877 1.00 44.72 111 GLN A O 1
ATOM 823 N N . PHE A 1 112 ? 16.496 28.622 38.520 1.00 40.60 112 PHE A N 1
ATOM 824 C CA . PHE A 1 112 ? 16.785 29.217 37.210 1.00 39.89 112 PHE A CA 1
ATOM 825 C C . PHE A 1 112 ? 16.261 28.308 36.086 1.00 42.79 112 PHE A C 1
ATOM 826 O O . PHE A 1 112 ? 15.920 27.147 36.333 1.00 42.47 112 PHE A O 1
ATOM 834 N N . SER A 1 113 ? 16.239 28.825 34.848 1.00 38.25 113 SER A N 1
ATOM 835 C CA . SER A 1 113 ? 15.777 28.077 33.681 1.00 37.54 113 SER A CA 1
ATOM 836 C C . SER A 1 113 ? 16.519 28.467 32.414 1.00 39.61 113 SER A C 1
ATOM 837 O O . SER A 1 113 ? 17.179 29.509 32.378 1.00 39.03 113 SER A O 1
ATOM 840 N N . THR A 1 114 ? 16.407 27.627 31.373 1.00 35.10 114 THR A N 1
ATOM 841 C CA . THR A 1 114 ? 16.987 27.908 30.063 1.00 34.37 114 THR A CA 1
ATOM 842 C C . THR A 1 114 ? 15.997 28.807 29.330 1.00 37.40 114 THR A C 1
ATOM 843 O O . THR A 1 114 ? 14.842 28.949 29.748 1.00 36.86 114 THR A O 1
ATOM 847 N N . ARG A 1 115 ? 16.431 29.376 28.216 1.00 33.53 115 ARG A N 1
ATOM 848 C CA . ARG A 1 115 ? 15.551 30.183 27.392 1.00 33.02 115 ARG A CA 1
ATOM 849 C C . ARG A 1 115 ? 14.843 29.240 26.439 1.00 35.32 115 ARG A C 1
ATOM 850 O O . ARG A 1 115 ? 15.331 28.125 26.227 1.00 35.10 115 ARG A O 1
ATOM 858 N N . THR A 1 116 ? 13.664 29.637 25.921 1.00 30.17 116 THR A N 1
ATOM 859 C CA . THR A 1 116 ? 12.891 28.775 25.022 1.00 29.13 116 THR A CA 1
ATOM 860 C C . THR A 1 116 ? 13.652 28.394 23.759 1.00 30.94 116 THR A C 1
ATOM 861 O O . THR A 1 116 ? 14.505 29.144 23.282 1.00 30.65 116 THR A O 1
ATOM 865 N N . PHE A 1 117 ? 13.355 27.203 23.253 1.00 25.82 117 PHE A N 1
ATOM 866 C CA . PHE A 1 117 ? 13.914 26.650 22.033 1.00 24.73 117 PHE A CA 1
ATOM 867 C C . PHE A 1 117 ? 12.795 25.924 21.314 1.00 28.06 117 PHE A C 1
ATOM 868 O O . PHE A 1 117 ? 11.767 25.602 21.922 1.00 27.39 117 PHE A O 1
ATOM 876 N N . HIS A 1 118 ? 13.002 25.642 20.033 1.00 24.71 118 HIS A N 1
ATOM 877 C CA . HIS A 1 118 ? 12.011 24.943 19.243 1.00 24.35 118 HIS A CA 1
ATOM 878 C C . HIS A 1 118 ? 12.508 23.605 18.752 1.00 27.96 118 HIS A C 1
ATOM 879 O O . HIS A 1 118 ? 13.704 23.431 18.519 1.00 27.58 118 HIS A O 1
ATOM 886 N N . TYR A 1 119 ? 11.573 22.664 18.585 1.00 24.44 119 TYR A N 1
ATOM 887 C CA . TYR A 1 119 ? 11.807 21.342 18.020 1.00 24.13 119 TYR A CA 1
ATOM 888 C C . TYR A 1 119 ? 10.628 20.986 17.122 1.00 29.59 119 TYR A C 1
ATOM 889 O O . TYR A 1 119 ? 9.517 21.479 17.338 1.00 29.50 119 TYR A O 1
ATOM 898 N N . ILE A 1 120 ? 10.869 20.164 16.100 1.00 27.29 120 ILE A N 1
ATOM 899 C CA . ILE A 1 120 ? 9.819 19.781 15.159 1.00 27.58 120 ILE A CA 1
ATOM 900 C C . ILE A 1 120 ? 9.396 18.324 15.278 1.00 31.93 120 ILE A C 1
ATOM 901 O O . ILE A 1 120 ? 10.243 17.434 15.239 1.00 31.43 120 ILE A O 1
ATOM 906 N N . VAL A 1 121 ? 8.085 18.087 15.433 1.00 29.08 121 VAL A N 1
ATOM 907 C CA . VAL A 1 121 ? 7.551 16.735 15.450 1.00 28.99 121 VAL A CA 1
ATOM 908 C C . VAL A 1 121 ? 7.009 16.488 14.049 1.00 33.20 121 VAL A C 1
ATOM 909 O O . VAL A 1 121 ? 6.139 17.222 13.577 1.00 32.91 121 VAL A O 1
ATOM 913 N N . GLU A 1 122 ? 7.581 15.496 13.371 1.00 30.13 122 GLU A N 1
ATOM 914 C CA . GLU A 1 122 ? 7.198 15.114 12.016 1.00 30.22 122 GLU A CA 1
ATOM 915 C C . GLU A 1 122 ? 6.370 13.840 12.027 1.00 34.53 122 GLU A C 1
ATOM 916 O O . GLU A 1 122 ? 6.379 13.091 13.006 1.00 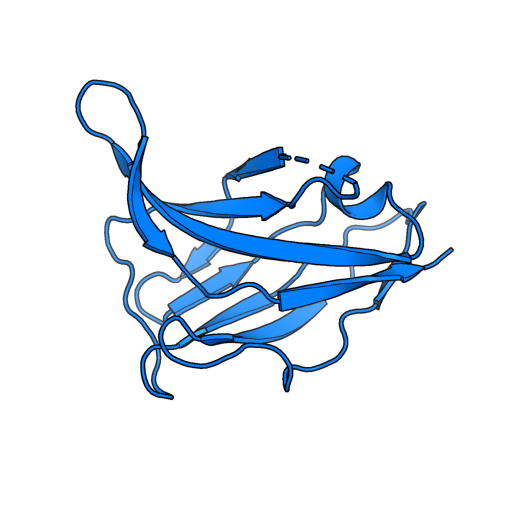33.99 122 GLU A O 1
ATOM 922 N N . LYS A 1 123 ? 5.643 13.605 10.927 1.00 31.43 123 LYS A N 1
ATOM 923 C CA . LYS A 1 123 ? 4.803 12.432 10.726 1.00 67.32 123 LYS A CA 1
ATOM 924 C C . LYS A 1 123 ? 4.851 12.035 9.250 1.00 101.53 123 LYS A C 1
ATOM 925 O O . LYS A 1 123 ? 4.658 12.877 8.374 1.00 63.46 123 LYS A O 1
#

InterPro domains:
  IPR018913 BppU, N-terminal [PF10651] (3-148)
  IPR041531 Baseplate upper protein, immunoglobulin like domain [PF18667] (190-286)